Protein AF-A0A6M0LJ32-F1 (afdb_monomer)

Sequence (122 aa):
MNVTDKAVSKWERGECFPDINLFEALSNVLNVPIDELMLQGESEEEKKARHKSKMIKTIALGLWILLGFMVVIIDMLLSVDIRYFIGVYIGRRYKLLLLVAYLVVLFVIARYPIKKSNKKES

Nearest PDB structures (foldseek):
  5w4m-assembly1_A  TM=5.142E-01  e=1.092E+00  Streptococcus dysgalactiae

Solvent-accessible surface area (backbone atoms only — not comparable to full-atom values): 7444 Å² total; per-residue (Å²): 131,95,75,48,72,71,56,53,56,29,40,76,69,67,76,45,78,77,54,76,74,47,46,56,53,47,20,67,73,71,73,44,62,55,67,63,74,72,38,88,59,75,48,75,65,54,53,48,52,52,51,51,54,50,52,54,52,53,52,53,51,49,51,53,51,52,53,54,52,51,52,53,51,49,58,60,60,72,62,70,62,75,90,65,53,79,76,52,49,66,59,52,52,55,52,52,52,51,51,54,50,49,52,50,50,51,51,51,53,74,68,49,79,79,78,79,82,81,72,90,84,134

pLDDT: mean 73.24, std 10.71, range [44.09, 91.94]

InterPro domains:
  IPR001387 Cro/C1-type, helix-turn-helix domain [PS50943] (1-37)
  IPR001387 Cro/C1-type, helix-turn-helix domain [cd00093] (1-37)
  IPR010982 Lambda repressor-like, DNA-binding domain superfamily [G3DSA:1.10.260.40] (1-62)
  IPR010982 Lambda repressor-like, DNA-binding domain superfamily [SSF47413] (1-43)

Secondary structure (DSSP, 8-state):
----HHHHHHHHTTSS---HHHHHHHHHHHTS-HHHHHS-PPPHHHHHHHHHHHHHHHHHHHHHHHHHHHHHHHHHHHT--GGGHHHHHHHHHHHHHHHHHHHHHHHHHHHS----------

Mean predicted aligned error: 16.97 Å

Radius of gyration: 29.84 Å; Cα contacts (8 Å, |Δi|>4): 18; chains: 1; bounding box: 48×42×85 Å

Foldseek 3Di:
DPQDVVNVVCVVVVVDDDDPVVLVVVCVVVVHDSCVVPDPDQPPVNVVVVVVVVVVVVVVVVVVVVVVVVVVVVVVVVLPPCPVPDPCPVVPVVVVVVVVVVVVVVVVVVPDPPPPPDDDDD

Organism: Pseudobutyrivibrio xylanivorans (NCBI:txid185007)

Structure (mmCIF, N/CA/C/O backbone):
data_AF-A0A6M0LJ32-F1
#
_entry.id   AF-A0A6M0LJ32-F1
#
loop_
_atom_site.group_PDB
_atom_site.id
_atom_site.type_symbol
_atom_site.label_atom_id
_atom_site.label_alt_id
_atom_site.label_comp_id
_atom_site.label_asym_id
_atom_site.label_entity_id
_atom_site.label_seq_id
_atom_site.pdbx_PDB_ins_code
_atom_site.Cartn_x
_atom_site.Cartn_y
_atom_site.Cartn_z
_atom_site.occupancy
_atom_site.B_iso_or_equiv
_atom_site.auth_seq_id
_atom_site.auth_comp_id
_atom_site.auth_asym_id
_atom_site.auth_atom_id
_atom_site.pdbx_PDB_model_num
ATOM 1 N N . MET A 1 1 ? -19.522 -14.076 40.675 1.00 53.50 1 MET A N 1
ATOM 2 C CA . MET A 1 1 ? -18.839 -12.773 40.525 1.00 53.50 1 MET A CA 1
ATOM 3 C C . MET A 1 1 ? -19.587 -11.773 41.386 1.00 53.50 1 MET A C 1
ATOM 5 O O . MET A 1 1 ? -20.772 -11.588 41.164 1.00 53.50 1 MET A O 1
ATOM 9 N N . ASN A 1 2 ? -18.950 -11.229 42.424 1.00 57.06 2 ASN A N 1
ATOM 10 C CA . ASN A 1 2 ? -19.609 -10.395 43.438 1.00 57.06 2 ASN A CA 1
ATOM 11 C C . ASN A 1 2 ? -19.559 -8.911 43.027 1.00 57.06 2 ASN A C 1
ATOM 13 O O . ASN A 1 2 ? -18.980 -8.071 43.712 1.00 57.06 2 ASN A O 1
ATOM 17 N N . VAL A 1 3 ? -20.083 -8.611 41.837 1.00 68.56 3 VAL A N 1
ATOM 18 C CA . VAL A 1 3 ? -20.192 -7.238 41.335 1.00 68.56 3 VAL A CA 1
ATOM 19 C C . VAL A 1 3 ? -21.516 -6.684 41.836 1.00 68.56 3 VAL A C 1
ATOM 21 O O . VAL A 1 3 ? -22.561 -7.285 41.620 1.00 68.56 3 VAL A O 1
ATOM 24 N N . THR A 1 4 ? -21.474 -5.558 42.541 1.00 76.81 4 THR A N 1
ATOM 25 C CA . THR A 1 4 ? -22.700 -4.894 42.999 1.00 76.81 4 THR A CA 1
ATOM 26 C C . THR A 1 4 ? -23.300 -4.075 41.862 1.00 76.81 4 THR A C 1
ATOM 28 O O . THR A 1 4 ? -22.557 -3.455 41.102 1.00 76.81 4 THR A O 1
ATOM 31 N N . ASP A 1 5 ? -24.627 -3.975 41.785 1.00 76.50 5 ASP A N 1
ATOM 32 C CA . ASP A 1 5 ? -25.306 -3.129 40.785 1.00 76.50 5 ASP A CA 1
ATOM 33 C C . ASP A 1 5 ? -24.827 -1.667 40.850 1.00 76.50 5 ASP A C 1
ATOM 35 O O . ASP A 1 5 ? -24.751 -0.964 39.846 1.00 76.50 5 ASP A O 1
ATOM 39 N N . LYS A 1 6 ? -24.394 -1.217 42.039 1.00 77.44 6 LYS A N 1
ATOM 40 C CA . LYS A 1 6 ? -23.755 0.092 42.237 1.00 77.44 6 LYS A CA 1
ATOM 41 C C . LYS A 1 6 ? -22.415 0.225 41.504 1.00 77.44 6 LYS A C 1
ATOM 43 O O . LYS A 1 6 ? -22.089 1.329 41.080 1.00 77.44 6 LYS A O 1
ATOM 48 N N . ALA A 1 7 ? -21.631 -0.847 41.390 1.00 78.88 7 ALA A N 1
ATOM 49 C CA . ALA A 1 7 ? -20.378 -0.860 40.635 1.00 78.88 7 ALA A CA 1
ATOM 50 C C . ALA A 1 7 ? -20.640 -0.834 39.123 1.00 78.88 7 ALA A C 1
ATOM 52 O O . ALA A 1 7 ? -20.034 -0.017 38.436 1.00 78.88 7 ALA A O 1
ATOM 53 N N . VAL A 1 8 ? -21.608 -1.620 38.632 1.00 76.38 8 VAL A N 1
ATOM 54 C CA . VAL A 1 8 ? -22.026 -1.593 37.215 1.00 76.38 8 VAL A CA 1
ATOM 55 C C . VAL A 1 8 ? -22.541 -0.207 36.836 1.00 76.38 8 VAL A C 1
ATOM 57 O O . VAL A 1 8 ? -22.092 0.380 35.859 1.00 76.38 8 VAL A O 1
ATOM 60 N N . SER A 1 9 ? -23.372 0.390 37.691 1.00 80.94 9 SER A N 1
ATOM 61 C CA . SER A 1 9 ? -23.895 1.742 37.490 1.00 80.94 9 SER A CA 1
ATOM 62 C C . SER A 1 9 ? -22.793 2.816 37.434 1.00 80.94 9 SER A C 1
ATOM 64 O O . SER A 1 9 ? -22.941 3.826 36.749 1.00 80.94 9 SER A O 1
ATOM 66 N N . LYS A 1 10 ? -21.666 2.620 38.135 1.00 81.31 10 LYS A N 1
ATOM 67 C CA . LYS A 1 10 ? -20.491 3.504 38.029 1.00 81.31 10 LYS A CA 1
ATOM 68 C C . LYS A 1 10 ? -19.718 3.292 36.726 1.00 81.31 10 LYS A C 1
ATOM 70 O O . LYS A 1 10 ? -19.207 4.270 36.190 1.00 81.31 10 LYS A O 1
ATOM 75 N N . TRP A 1 11 ? -19.641 2.060 36.217 1.00 86.19 11 TRP A N 1
ATOM 76 C CA . TRP A 1 11 ? -19.031 1.772 34.913 1.00 86.19 11 TRP A CA 1
ATOM 77 C C . TRP A 1 11 ? -19.836 2.393 33.773 1.00 86.19 11 TRP A C 1
ATOM 79 O O . TRP A 1 11 ? -19.261 3.034 32.902 1.00 86.19 11 TRP A O 1
ATOM 89 N N . GLU A 1 12 ? -21.165 2.288 33.827 1.00 75.31 12 GLU A N 1
ATOM 90 C CA . GLU A 1 12 ? -22.067 2.885 32.834 1.00 75.31 12 GLU A CA 1
ATOM 91 C C . GLU A 1 12 ? -21.962 4.415 32.788 1.00 75.31 12 GLU A C 1
ATOM 93 O O . GLU A 1 12 ? -22.046 5.011 31.717 1.00 75.31 12 GLU A O 1
ATOM 98 N N . ARG A 1 13 ? -21.731 5.063 33.940 1.00 81.50 13 ARG A N 1
ATOM 99 C CA . ARG A 1 13 ? -21.480 6.513 34.023 1.00 81.50 13 ARG A CA 1
ATOM 100 C C . ARG A 1 13 ? -20.027 6.911 33.734 1.00 81.50 13 ARG A C 1
ATOM 102 O O . ARG A 1 13 ? -19.717 8.099 33.778 1.00 81.50 13 ARG A O 1
ATOM 109 N N . GLY A 1 14 ? -19.134 5.953 33.471 1.00 76.19 14 GLY A N 1
ATOM 110 C CA . GLY A 1 14 ? -17.707 6.210 33.245 1.00 76.19 14 GLY A CA 1
ATOM 111 C C . GLY A 1 14 ? -16.950 6.722 34.480 1.00 76.19 14 GLY A C 1
ATOM 112 O O . GLY A 1 14 ? -15.863 7.274 34.350 1.00 76.19 14 GLY A O 1
ATOM 113 N N . GLU A 1 15 ? -17.509 6.557 35.682 1.00 78.62 15 GLU A N 1
ATOM 114 C CA . GLU A 1 15 ? -16.915 7.019 36.948 1.00 78.62 15 GLU A CA 1
ATOM 115 C C . GLU A 1 15 ? -15.819 6.072 37.466 1.00 78.62 15 GLU A C 1
ATOM 117 O O . GLU A 1 15 ? -15.028 6.437 38.336 1.00 78.62 15 GLU A O 1
ATOM 122 N N . CYS A 1 16 ? -15.790 4.830 36.979 1.00 76.88 16 CYS A N 1
ATOM 123 C CA . CYS A 1 16 ? -14.828 3.804 37.366 1.00 76.88 16 CYS A CA 1
ATOM 124 C C . CYS A 1 16 ? -14.685 2.782 36.232 1.00 76.88 16 CYS A C 1
ATOM 126 O O . CYS A 1 16 ? -15.636 2.561 35.486 1.00 76.88 16 CYS A O 1
ATOM 128 N N . PHE A 1 17 ? -13.528 2.132 36.130 1.00 74.94 17 PHE A N 1
ATOM 129 C CA . PHE A 1 17 ? -13.306 1.038 35.186 1.00 74.94 17 PHE A CA 1
ATOM 130 C C . PHE A 1 17 ? -13.315 -0.304 35.927 1.00 74.94 17 PHE A C 1
ATOM 132 O O . PHE A 1 17 ? -12.855 -0.364 37.073 1.00 74.94 17 PHE A O 1
ATOM 139 N N . PRO A 1 18 ? -13.842 -1.378 35.314 1.00 77.25 18 PRO A N 1
ATOM 140 C CA . PRO A 1 18 ? -13.686 -2.712 35.869 1.00 77.25 18 PRO A CA 1
ATOM 141 C C . PRO A 1 18 ? -12.199 -3.096 35.933 1.00 77.25 18 PRO A C 1
ATOM 143 O O . PRO A 1 18 ? -11.376 -2.601 35.166 1.00 77.25 18 PRO A O 1
ATOM 146 N N . ASP A 1 19 ? -11.843 -3.972 36.872 1.00 80.75 19 ASP A N 1
ATOM 147 C CA . ASP A 1 19 ? -10.491 -4.541 36.948 1.00 80.75 19 ASP A CA 1
ATOM 148 C C . ASP A 1 19 ? -10.196 -5.391 35.691 1.00 80.75 19 ASP A C 1
ATOM 150 O O . ASP A 1 19 ? -11.115 -5.935 35.077 1.00 80.75 19 ASP A O 1
ATOM 154 N N . ILE A 1 20 ? -8.930 -5.553 35.302 1.00 75.31 20 ILE A N 1
ATOM 155 C CA . ILE A 1 20 ? -8.529 -6.313 34.104 1.00 75.31 20 ILE A CA 1
ATOM 156 C C . ILE A 1 20 ? -9.012 -7.770 34.152 1.00 75.31 20 ILE A C 1
ATOM 158 O O . ILE A 1 20 ? -9.484 -8.309 33.154 1.00 75.31 20 ILE A O 1
ATOM 162 N N . ASN A 1 21 ? -9.020 -8.365 35.346 1.00 77.31 21 ASN A N 1
ATOM 163 C CA . ASN A 1 21 ? -9.562 -9.706 35.583 1.00 77.31 21 ASN A CA 1
ATOM 164 C C . ASN A 1 21 ? -11.091 -9.762 35.398 1.00 77.31 21 ASN A C 1
ATOM 166 O O . ASN A 1 21 ? -11.669 -10.811 35.121 1.00 77.31 21 ASN A O 1
ATOM 170 N N . LEU A 1 22 ? -11.764 -8.623 35.570 1.00 79.81 22 LEU A N 1
ATOM 171 C CA . LEU A 1 22 ? -13.208 -8.491 35.437 1.00 79.81 22 LEU A CA 1
ATOM 172 C C . LEU A 1 22 ? -13.625 -8.254 33.984 1.00 79.81 22 LEU A C 1
ATOM 174 O O . LEU A 1 22 ? -14.691 -8.707 33.587 1.00 79.81 22 LEU A O 1
ATOM 178 N N . PHE A 1 23 ? -12.773 -7.625 33.174 1.00 79.06 23 PHE A N 1
ATOM 179 C CA . PHE A 1 23 ? -12.968 -7.533 31.726 1.00 79.06 23 PHE A CA 1
ATOM 180 C C . PHE A 1 23 ? -12.971 -8.908 31.050 1.00 79.06 23 PHE A C 1
ATOM 182 O O . PHE A 1 23 ? -13.855 -9.184 30.241 1.00 79.06 23 PHE A O 1
ATOM 189 N N . GLU A 1 24 ? -12.040 -9.793 31.416 1.00 79.75 24 GLU A N 1
ATOM 190 C CA . GLU A 1 24 ? -11.999 -11.168 30.898 1.00 79.75 24 GLU A CA 1
ATOM 191 C C . GLU A 1 24 ? -13.252 -11.956 31.307 1.00 79.75 24 GLU A C 1
ATOM 193 O O . GLU A 1 24 ? -13.895 -12.621 30.495 1.00 79.75 24 GLU A O 1
ATOM 198 N N . ALA A 1 25 ? -13.670 -11.803 32.561 1.00 81.44 25 ALA A N 1
ATOM 199 C CA . ALA A 1 25 ? -14.917 -12.354 33.068 1.00 81.44 25 ALA A CA 1
ATOM 200 C C . ALA A 1 25 ? -16.165 -11.833 32.322 1.00 81.44 25 ALA A C 1
ATOM 202 O O . ALA A 1 25 ? -17.043 -12.625 31.980 1.00 81.44 25 ALA A O 1
ATOM 203 N N . LEU A 1 26 ? -16.249 -10.526 32.050 1.00 80.62 26 LEU A N 1
ATOM 204 C CA . LEU A 1 26 ? -17.358 -9.905 31.317 1.00 80.62 26 LEU A CA 1
ATOM 205 C C . LEU A 1 26 ? -17.387 -10.334 29.845 1.00 80.62 26 LEU A C 1
ATOM 207 O O . LEU A 1 26 ? -18.461 -10.634 29.334 1.00 80.62 26 LEU A O 1
ATOM 211 N N . SER A 1 27 ? -16.230 -10.430 29.188 1.00 81.12 27 SER A N 1
ATOM 212 C CA . SER A 1 27 ? -16.097 -10.945 27.818 1.00 81.12 27 SER A CA 1
ATOM 213 C C . SER A 1 27 ? -16.604 -12.380 27.690 1.00 81.12 27 SER A C 1
ATOM 215 O O . SER A 1 27 ? -17.391 -12.676 26.791 1.00 81.12 27 SER A O 1
ATOM 217 N N . ASN A 1 28 ? -16.244 -13.242 28.644 1.00 81.25 28 ASN A N 1
ATOM 218 C CA . ASN A 1 28 ? -16.690 -14.634 28.674 1.00 81.25 28 ASN A CA 1
ATOM 219 C C . ASN A 1 28 ? -18.203 -14.775 28.913 1.00 81.25 28 ASN A C 1
ATOM 221 O O . ASN A 1 28 ? -18.827 -15.683 28.371 1.00 81.25 28 ASN A O 1
ATOM 225 N N . VAL A 1 29 ? -18.809 -13.885 29.707 1.00 84.62 29 VAL A N 1
ATOM 226 C CA . VAL A 1 29 ? -20.259 -13.901 29.982 1.00 84.62 29 VAL A CA 1
ATOM 227 C C . VAL A 1 29 ? -21.067 -13.275 28.841 1.00 84.62 29 VAL A C 1
ATOM 229 O O . VAL A 1 29 ? -22.121 -13.797 28.485 1.00 84.62 29 VAL A O 1
ATOM 232 N N . LEU A 1 30 ? -20.583 -12.176 28.255 1.00 79.19 30 LEU A N 1
ATOM 233 C CA . LEU A 1 30 ? -21.229 -11.495 27.129 1.00 79.19 30 LEU A CA 1
ATOM 234 C C . LEU A 1 30 ? -20.986 -12.218 25.792 1.00 79.19 30 LEU A C 1
ATOM 236 O O . LEU A 1 30 ? -21.651 -11.920 24.805 1.00 79.19 30 LEU A O 1
ATOM 240 N N . ASN A 1 31 ? -20.055 -13.179 25.766 1.00 78.06 31 ASN A N 1
ATOM 241 C CA . ASN A 1 31 ? -19.601 -13.898 24.575 1.00 78.06 31 ASN A CA 1
ATOM 242 C C . ASN A 1 31 ? -19.131 -12.953 23.448 1.00 78.06 31 ASN A C 1
ATOM 244 O O . ASN A 1 31 ? -19.324 -13.2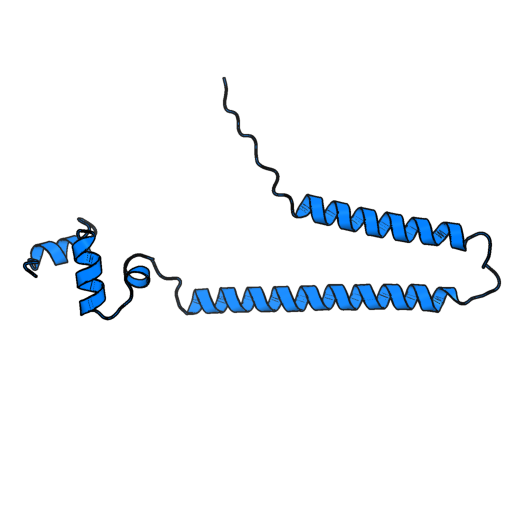21 22.263 1.00 78.06 31 ASN A O 1
ATOM 248 N N . VAL A 1 32 ? -18.534 -11.825 23.836 1.00 77.69 32 VAL A N 1
ATOM 249 C CA . VAL A 1 32 ? -17.963 -10.802 22.949 1.00 77.69 32 VAL A CA 1
ATOM 250 C C . VAL A 1 32 ? -16.475 -10.718 23.270 1.00 77.69 32 VAL A C 1
ATOM 252 O O . VAL A 1 32 ? -16.135 -10.678 24.455 1.00 77.69 32 VAL A O 1
ATOM 255 N N . PRO A 1 33 ? -15.571 -10.706 22.277 1.00 76.81 33 PRO A N 1
ATOM 256 C CA . PRO A 1 33 ? -14.136 -10.643 22.529 1.00 76.81 33 PRO A CA 1
ATOM 257 C C . PRO A 1 33 ? -13.756 -9.376 23.307 1.00 76.81 33 PRO A C 1
ATOM 259 O O . PRO A 1 33 ? -14.307 -8.302 23.074 1.00 76.81 33 PRO A O 1
ATOM 262 N N . ILE A 1 34 ? -12.778 -9.495 24.211 1.00 72.56 34 ILE A N 1
ATOM 263 C CA . ILE A 1 34 ? -12.271 -8.377 25.032 1.00 72.56 34 ILE A CA 1
ATOM 264 C C . ILE A 1 34 ? -11.896 -7.172 24.155 1.00 72.56 34 ILE A C 1
ATOM 266 O O . ILE A 1 34 ? -12.184 -6.033 24.515 1.00 72.56 34 ILE A O 1
ATOM 270 N N . ASP A 1 35 ? -11.332 -7.422 22.973 1.00 71.44 35 ASP A N 1
ATOM 271 C CA . ASP A 1 35 ? -10.961 -6.383 22.012 1.00 71.44 35 ASP A CA 1
ATOM 272 C C . ASP A 1 35 ? -12.159 -5.524 21.580 1.00 71.44 35 ASP A C 1
ATOM 274 O O . ASP A 1 35 ? -12.019 -4.320 21.416 1.00 71.44 35 ASP A O 1
ATOM 278 N N . GLU A 1 36 ? -13.349 -6.108 21.438 1.00 72.19 36 GLU A N 1
ATOM 279 C CA . GLU A 1 36 ? -14.574 -5.398 21.045 1.00 72.19 36 GLU A CA 1
ATOM 280 C C . GLU A 1 36 ? -15.232 -4.658 22.224 1.00 72.19 36 GLU A C 1
ATOM 282 O O . GLU A 1 36 ? -15.930 -3.669 22.021 1.00 72.19 36 GLU A O 1
ATOM 287 N N . LEU A 1 37 ? -14.957 -5.091 23.460 1.00 73.62 37 LEU A N 1
ATOM 288 C CA . LEU A 1 37 ? -15.360 -4.410 24.698 1.00 73.62 37 LEU A CA 1
ATOM 289 C C . LEU A 1 37 ? -14.455 -3.220 25.048 1.00 73.62 37 LEU A C 1
ATOM 291 O O . LEU A 1 37 ? -14.914 -2.245 25.641 1.00 73.62 37 LEU A O 1
ATOM 295 N N . MET A 1 38 ? -13.160 -3.327 24.740 1.00 68.94 38 MET A N 1
ATOM 296 C CA . MET A 1 38 ? -12.140 -2.338 25.099 1.00 68.94 38 MET A CA 1
ATOM 297 C C . MET A 1 38 ? -11.888 -1.310 24.001 1.00 68.94 38 MET A C 1
ATOM 299 O O . MET A 1 38 ? -11.568 -0.156 24.291 1.00 68.94 38 MET A O 1
ATOM 303 N N . LEU A 1 39 ? -11.992 -1.717 22.738 1.00 65.94 39 LEU A N 1
ATOM 304 C CA . LEU A 1 39 ? -11.909 -0.792 21.624 1.00 65.94 39 LEU A CA 1
ATOM 305 C C . LEU A 1 39 ? -13.283 -0.163 21.443 1.00 65.94 39 LEU A C 1
ATOM 307 O O . LEU A 1 39 ? -14.299 -0.850 21.398 1.00 65.94 39 LEU A O 1
ATOM 311 N N . GLN A 1 40 ? -13.309 1.154 21.264 1.00 64.38 40 GLN A N 1
ATOM 312 C CA . GLN A 1 40 ? -14.429 1.807 20.605 1.00 64.38 40 GLN A CA 1
ATOM 313 C C . GLN A 1 40 ? -14.426 1.285 19.162 1.00 64.38 40 GLN A C 1
ATOM 315 O O . GLN A 1 40 ? -13.737 1.831 18.301 1.00 64.38 40 GLN A O 1
ATOM 320 N N . GLY A 1 41 ? -15.038 0.115 18.954 1.00 59.25 41 GLY A N 1
ATOM 321 C CA . GLY A 1 41 ? -14.923 -0.641 17.718 1.00 59.25 41 GLY A CA 1
ATOM 322 C C . GLY A 1 41 ? -15.317 0.242 16.545 1.00 59.25 41 GLY A C 1
ATOM 323 O O . GLY A 1 41 ? -16.358 0.898 16.599 1.00 59.25 41 GLY A O 1
ATOM 324 N N . GLU A 1 42 ? -14.481 0.278 15.499 1.00 62.06 42 GLU A N 1
ATOM 325 C CA . GLU A 1 42 ? -14.889 0.902 14.240 1.00 62.06 42 GLU A CA 1
ATOM 326 C C . GLU A 1 42 ? -16.234 0.296 13.861 1.00 62.06 42 GLU A C 1
ATOM 328 O O . GLU A 1 42 ? -16.367 -0.936 13.819 1.00 62.06 42 GLU A O 1
ATOM 333 N N . SER A 1 43 ? -17.231 1.144 13.619 1.00 69.69 43 SER A N 1
ATOM 334 C CA . SER A 1 43 ? -18.541 0.628 13.251 1.00 69.69 43 SER A CA 1
ATOM 335 C C . SER A 1 43 ? -18.396 -0.219 11.984 1.00 69.69 43 SER A C 1
ATOM 337 O O . SER A 1 43 ? -17.508 -0.003 11.150 1.00 69.69 43 SER A O 1
ATOM 339 N N . GLU A 1 44 ? -19.276 -1.199 11.795 1.00 70.56 44 GLU A N 1
ATOM 340 C CA . GLU A 1 44 ? -19.270 -1.999 10.565 1.00 70.56 44 GLU A CA 1
ATOM 341 C C . GLU A 1 44 ? -19.367 -1.119 9.299 1.00 70.56 44 GLU A C 1
ATOM 343 O O . GLU A 1 44 ? -18.889 -1.495 8.226 1.00 70.56 44 GLU A O 1
ATOM 348 N N . GLU A 1 45 ? -19.920 0.091 9.414 1.00 71.56 45 GLU A N 1
ATOM 349 C CA . GLU A 1 45 ? -19.949 1.096 8.350 1.00 71.56 45 GLU A CA 1
ATOM 350 C C . GLU A 1 45 ? -18.570 1.715 8.081 1.00 71.56 45 GLU A C 1
ATOM 352 O O . GLU A 1 45 ? -18.168 1.844 6.920 1.00 71.56 45 GLU A O 1
ATOM 357 N N . GLU A 1 46 ? -17.802 2.028 9.125 1.00 74.06 46 GLU A N 1
ATOM 358 C CA . GLU A 1 46 ? -16.432 2.540 9.017 1.00 74.06 46 GLU A CA 1
ATOM 359 C C . GLU A 1 46 ? -15.486 1.492 8.423 1.00 74.06 46 GLU A C 1
ATOM 361 O O . GLU A 1 46 ? -14.707 1.799 7.509 1.00 74.06 46 GLU A O 1
ATOM 366 N N . LYS A 1 47 ? -15.625 0.225 8.839 1.00 73.88 47 LYS A N 1
ATOM 367 C CA . LYS A 1 47 ? -14.885 -0.903 8.251 1.00 73.88 47 LYS A CA 1
ATOM 368 C C . LYS A 1 47 ? -15.180 -1.036 6.753 1.00 73.88 47 LYS A C 1
ATOM 370 O O . LYS A 1 47 ? -14.252 -1.165 5.942 1.00 73.88 47 LYS A O 1
ATOM 375 N N . LYS A 1 48 ? -16.453 -0.932 6.348 1.00 74.25 48 LYS A N 1
ATOM 376 C CA . LYS A 1 48 ? -16.879 -0.969 4.934 1.00 74.25 48 LYS A CA 1
ATOM 377 C C . LYS A 1 48 ? -16.363 0.228 4.137 1.00 74.25 48 LYS A C 1
ATOM 379 O O . LYS A 1 48 ? -15.851 0.046 3.029 1.00 74.25 48 LYS A O 1
ATOM 384 N N . ALA A 1 49 ? -16.432 1.441 4.685 1.00 77.38 49 ALA A N 1
ATOM 385 C CA . ALA A 1 49 ? -15.915 2.648 4.040 1.00 77.38 49 ALA A CA 1
ATOM 386 C C . ALA A 1 49 ? -14.392 2.572 3.835 1.00 77.38 49 ALA A C 1
ATOM 388 O O . ALA A 1 49 ? -13.876 2.867 2.748 1.00 77.38 49 ALA A O 1
ATOM 389 N N . ARG A 1 50 ? -13.664 2.077 4.843 1.00 79.56 50 ARG A N 1
ATOM 390 C CA . ARG A 1 50 ? -12.223 1.819 4.769 1.00 79.56 50 ARG A CA 1
ATOM 391 C C . ARG A 1 50 ? -11.906 0.778 3.697 1.00 79.56 50 ARG A C 1
ATOM 393 O O . ARG A 1 50 ? -11.003 1.007 2.891 1.00 79.56 50 ARG A O 1
ATOM 400 N N . HIS A 1 51 ? -12.661 -0.317 3.628 1.00 82.38 51 HIS A N 1
ATOM 401 C CA . HIS A 1 51 ? -12.490 -1.343 2.598 1.00 82.38 51 HIS A CA 1
ATOM 402 C C . HIS A 1 51 ? -12.750 -0.797 1.183 1.00 82.38 51 HIS A C 1
ATOM 404 O O . HIS A 1 51 ? -11.930 -0.989 0.283 1.00 82.38 51 HIS A O 1
ATOM 410 N N . LYS A 1 52 ? -13.825 -0.021 0.999 1.00 78.75 52 LYS A N 1
ATOM 411 C CA . LYS 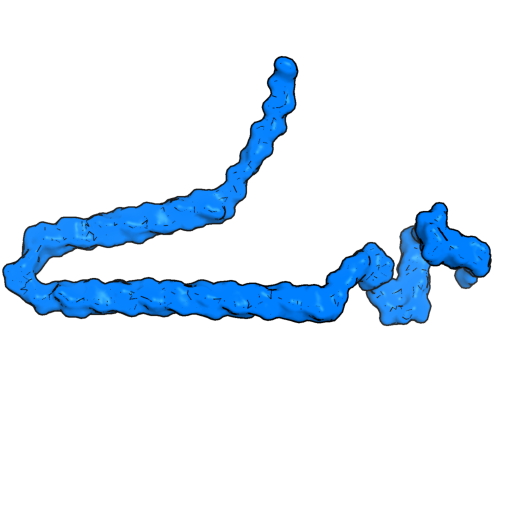A 1 52 ? -14.161 0.622 -0.280 1.00 78.75 52 LYS A CA 1
ATOM 412 C C . LYS A 1 52 ? -13.064 1.584 -0.738 1.00 78.75 52 LYS A C 1
ATOM 414 O O . LYS A 1 52 ? -12.642 1.535 -1.891 1.00 78.75 52 LYS A O 1
ATOM 419 N N . SER A 1 53 ? -12.545 2.415 0.169 1.00 81.38 53 SER A N 1
ATOM 420 C CA . SER A 1 53 ? -11.453 3.341 -0.160 1.00 81.38 53 SER A CA 1
ATOM 421 C C . SER A 1 53 ? -10.156 2.613 -0.535 1.00 81.38 53 SER A C 1
ATOM 423 O O . SER A 1 53 ? -9.456 3.049 -1.449 1.00 81.38 53 SER A O 1
ATOM 425 N N . LYS A 1 54 ? -9.851 1.479 0.114 1.00 83.44 54 LYS A N 1
ATOM 426 C CA . LYS A 1 54 ? -8.713 0.621 -0.248 1.00 83.44 54 LYS A CA 1
ATOM 427 C C . LYS A 1 54 ? -8.887 0.044 -1.653 1.00 83.44 54 LYS A C 1
ATOM 429 O O . LYS A 1 54 ? -7.962 0.138 -2.450 1.00 83.44 54 LYS A O 1
ATOM 434 N N . MET A 1 55 ? -10.074 -0.465 -1.982 1.00 86.25 55 MET A N 1
ATOM 435 C CA . MET A 1 55 ? -10.361 -1.032 -3.302 1.00 86.25 55 MET A CA 1
ATOM 436 C C . MET A 1 55 ? -10.239 0.011 -4.422 1.00 86.25 55 MET A C 1
ATOM 438 O O . MET A 1 55 ? -9.578 -0.244 -5.427 1.00 86.25 55 MET A O 1
ATOM 442 N N . ILE A 1 56 ? -10.791 1.214 -4.222 1.00 89.38 56 ILE A N 1
ATOM 443 C CA . ILE A 1 56 ? -10.684 2.317 -5.192 1.00 89.38 56 ILE A CA 1
ATOM 444 C C . ILE A 1 56 ? -9.216 2.693 -5.425 1.00 89.38 56 ILE A C 1
ATOM 446 O O . ILE A 1 56 ? -8.801 2.873 -6.568 1.00 89.38 56 ILE A O 1
ATOM 450 N N . LYS A 1 57 ? -8.406 2.760 -4.360 1.00 86.00 57 LYS A N 1
ATOM 451 C CA . LYS A 1 57 ? -6.968 3.050 -4.473 1.00 86.00 57 LYS A CA 1
ATOM 452 C C . LYS A 1 57 ? -6.221 1.968 -5.256 1.00 86.00 57 LYS A C 1
ATOM 454 O O . LYS A 1 57 ? -5.363 2.308 -6.066 1.00 86.00 57 LYS A O 1
ATOM 459 N N . THR A 1 58 ? -6.561 0.693 -5.064 1.00 86.62 58 THR A N 1
ATOM 460 C CA . THR A 1 58 ? -5.949 -0.418 -5.810 1.00 86.62 58 THR A CA 1
ATOM 461 C C . THR A 1 58 ? -6.294 -0.362 -7.296 1.00 86.62 58 THR A C 1
ATOM 463 O O . THR A 1 58 ? -5.408 -0.504 -8.137 1.00 86.62 58 THR A O 1
ATOM 466 N N . ILE A 1 59 ? -7.557 -0.095 -7.634 1.00 91.94 59 ILE A N 1
ATOM 467 C CA . ILE A 1 59 ? -8.000 0.017 -9.032 1.00 91.94 59 ILE A CA 1
ATOM 468 C C . ILE A 1 59 ? -7.348 1.227 -9.707 1.00 91.94 59 ILE A C 1
ATOM 470 O O . ILE A 1 59 ? -6.827 1.110 -10.814 1.00 91.94 59 ILE A O 1
ATOM 474 N N . ALA A 1 60 ? -7.317 2.376 -9.026 1.00 87.25 60 ALA A N 1
ATOM 475 C CA . ALA A 1 60 ? -6.673 3.578 -9.544 1.00 87.25 60 ALA A CA 1
ATOM 476 C C . ALA A 1 60 ? -5.177 3.348 -9.818 1.00 87.25 60 ALA A C 1
ATOM 478 O O . ALA A 1 60 ? -4.673 3.775 -10.855 1.00 87.25 60 ALA A O 1
ATOM 479 N N . LEU A 1 61 ? -4.479 2.626 -8.934 1.00 84.88 61 LEU A N 1
ATOM 480 C CA . LEU A 1 61 ? -3.075 2.268 -9.139 1.00 84.88 61 LEU A CA 1
ATOM 481 C C . LEU A 1 61 ? -2.893 1.360 -10.365 1.00 84.88 61 LEU A C 1
ATOM 483 O O . LEU A 1 61 ? -2.005 1.605 -11.177 1.00 84.88 61 LEU A O 1
ATOM 487 N N . GLY A 1 62 ? -3.758 0.355 -10.533 1.00 88.06 62 GLY A N 1
ATOM 488 C CA . GLY A 1 62 ? -3.740 -0.520 -11.708 1.00 88.06 62 GLY A CA 1
ATOM 489 C C . GLY A 1 62 ? -3.964 0.240 -13.019 1.00 88.06 62 GLY A C 1
ATOM 490 O O . GLY A 1 62 ? -3.265 -0.007 -13.999 1.00 88.06 62 GLY A O 1
ATOM 491 N N . LEU A 1 63 ? -4.874 1.218 -13.022 1.00 91.06 63 LEU A N 1
ATOM 492 C CA . LEU A 1 63 ? -5.161 2.054 -14.191 1.00 91.06 63 LEU A CA 1
ATOM 493 C C . LEU A 1 63 ? -3.969 2.943 -14.570 1.00 91.06 63 LEU A C 1
ATOM 495 O O . LEU A 1 63 ? -3.632 3.051 -15.747 1.00 91.06 63 LEU A O 1
ATOM 499 N N . TRP A 1 64 ? -3.281 3.521 -13.583 1.00 88.38 64 TRP A N 1
ATOM 500 C CA . TRP A 1 64 ? -2.051 4.285 -13.812 1.00 88.38 64 TRP A CA 1
ATOM 501 C C . TRP A 1 64 ? -0.927 3.428 -14.400 1.00 88.38 64 TRP A C 1
ATOM 503 O O . TRP A 1 64 ? -0.228 3.868 -15.313 1.00 88.38 64 TRP A O 1
ATOM 513 N N . ILE A 1 65 ? -0.775 2.193 -13.916 1.00 84.69 65 ILE A N 1
ATOM 514 C CA . ILE A 1 65 ? 0.232 1.256 -14.429 1.00 84.69 65 ILE A CA 1
ATOM 515 C C . ILE A 1 65 ? -0.098 0.850 -15.869 1.00 84.69 65 ILE A C 1
ATOM 517 O O . ILE A 1 65 ? 0.787 0.845 -16.722 1.00 84.69 65 ILE A O 1
ATOM 521 N N . LEU A 1 66 ? -1.371 0.570 -16.159 1.00 90.88 66 LEU A N 1
ATOM 522 C CA . LEU A 1 66 ? -1.821 0.204 -17.499 1.00 90.88 66 LEU A CA 1
ATOM 523 C C . LEU A 1 66 ? -1.605 1.345 -18.503 1.00 90.88 66 LEU A C 1
ATOM 525 O O . LEU A 1 66 ? -1.084 1.111 -19.593 1.00 90.88 66 LEU A O 1
ATOM 529 N N . LEU A 1 67 ? -1.944 2.584 -18.127 1.00 83.75 67 LEU A N 1
ATOM 530 C CA . LEU A 1 67 ? -1.687 3.758 -18.964 1.00 83.75 67 LEU A CA 1
ATOM 531 C C . LEU A 1 67 ? -0.185 3.974 -19.191 1.00 83.75 67 LEU A C 1
ATOM 533 O O . LEU A 1 67 ? 0.226 4.224 -20.321 1.00 83.75 67 LEU A O 1
ATOM 537 N N . GLY A 1 68 ? 0.645 3.810 -18.157 1.00 79.88 68 GLY A N 1
ATOM 538 C CA . GLY A 1 68 ? 2.101 3.893 -18.294 1.00 79.88 68 GLY A CA 1
ATOM 539 C C . GLY A 1 68 ? 2.663 2.844 -19.256 1.00 79.88 68 GLY A C 1
ATOM 540 O O . GLY A 1 68 ? 3.508 3.156 -20.093 1.00 79.88 68 GLY A O 1
ATOM 541 N N . PHE A 1 69 ? 2.144 1.617 -19.195 1.00 83.50 69 PHE A N 1
ATOM 542 C CA . PHE A 1 69 ? 2.551 0.534 -20.085 1.00 83.50 69 PHE A CA 1
ATOM 543 C C . PHE A 1 69 ? 2.190 0.818 -21.550 1.00 83.50 69 PHE A C 1
ATOM 545 O O . PHE A 1 69 ? 3.011 0.611 -22.443 1.00 83.50 69 PHE A O 1
ATOM 552 N N . MET A 1 70 ? 1.003 1.378 -21.797 1.00 83.25 70 MET A N 1
ATOM 553 C CA . MET A 1 70 ? 0.579 1.770 -23.145 1.00 83.25 70 MET A CA 1
ATOM 554 C C . MET A 1 70 ? 1.476 2.853 -23.747 1.00 83.25 70 MET A C 1
ATOM 556 O O . MET A 1 70 ? 1.836 2.771 -24.919 1.00 83.25 70 MET A O 1
ATOM 560 N N . VAL A 1 71 ? 1.906 3.831 -22.948 1.00 83.56 71 VAL A N 1
ATOM 561 C CA . VAL A 1 71 ? 2.814 4.893 -23.410 1.00 83.56 71 VAL A CA 1
ATOM 562 C C . VAL A 1 71 ? 4.175 4.328 -23.833 1.00 83.56 71 VAL A C 1
ATOM 564 O O . VAL A 1 71 ? 4.716 4.750 -24.854 1.00 83.56 71 VAL A O 1
ATOM 567 N N . VAL A 1 72 ? 4.706 3.334 -23.110 1.00 80.06 72 VAL A N 1
ATOM 568 C CA . VAL A 1 72 ? 5.974 2.668 -23.465 1.00 80.06 72 VAL A CA 1
ATOM 569 C C . VAL A 1 72 ? 5.851 1.901 -24.781 1.00 80.06 72 VAL A C 1
ATOM 571 O O . VAL A 1 72 ? 6.753 1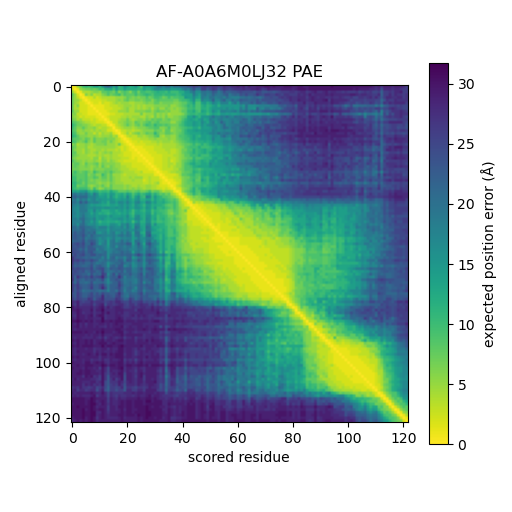.962 -25.614 1.00 80.06 72 VAL A O 1
ATOM 574 N N . ILE A 1 73 ? 4.731 1.210 -24.996 1.00 80.88 73 ILE A N 1
ATOM 575 C CA . ILE A 1 73 ? 4.492 0.465 -26.239 1.00 80.88 73 ILE A CA 1
ATOM 576 C C . ILE A 1 73 ? 4.347 1.419 -27.427 1.00 80.88 73 ILE A C 1
ATOM 578 O O . ILE A 1 73 ? 4.871 1.139 -28.502 1.00 80.88 73 ILE A O 1
ATOM 582 N N . ILE A 1 74 ? 3.688 2.563 -27.242 1.00 79.00 74 ILE A N 1
ATOM 583 C CA . ILE A 1 74 ? 3.545 3.574 -28.295 1.00 79.00 74 ILE A CA 1
ATOM 584 C C . ILE A 1 74 ? 4.902 4.215 -28.628 1.00 79.00 74 ILE A C 1
ATOM 586 O O . ILE A 1 74 ? 5.230 4.330 -29.806 1.00 79.00 74 ILE A O 1
ATOM 590 N N . ASP A 1 75 ? 5.734 4.558 -27.636 1.00 72.31 75 ASP A N 1
ATOM 591 C CA . ASP A 1 75 ? 7.119 5.017 -27.871 1.00 72.31 75 ASP A CA 1
ATOM 592 C C . ASP A 1 75 ? 7.943 3.961 -28.628 1.00 72.31 75 ASP A C 1
ATOM 594 O O . ASP A 1 75 ? 8.696 4.273 -29.556 1.00 72.31 75 ASP A O 1
ATOM 598 N N . MET A 1 76 ? 7.745 2.689 -28.276 1.00 70.38 76 MET A N 1
ATOM 599 C CA . MET A 1 76 ? 8.397 1.555 -28.922 1.00 70.38 76 MET A CA 1
ATOM 600 C C . MET A 1 76 ? 7.944 1.371 -30.378 1.00 70.38 76 MET A C 1
ATOM 602 O O . MET A 1 76 ? 8.787 1.112 -31.235 1.00 70.38 76 MET A O 1
ATOM 606 N N . LEU A 1 77 ? 6.654 1.551 -30.674 1.00 73.62 77 LEU A N 1
ATOM 607 C CA . LEU A 1 77 ? 6.083 1.381 -32.013 1.00 73.62 77 LEU A CA 1
ATOM 608 C C . LEU A 1 77 ? 6.399 2.564 -32.940 1.00 73.62 77 LEU A C 1
ATOM 610 O O . LEU A 1 77 ? 6.746 2.367 -34.101 1.00 73.62 77 LEU A O 1
ATOM 614 N N . LEU A 1 78 ? 6.346 3.793 -32.422 1.00 67.75 78 LEU A N 1
ATOM 615 C CA . LEU A 1 78 ? 6.652 5.012 -33.181 1.00 67.75 78 LEU A CA 1
ATOM 616 C C . LEU A 1 78 ? 8.157 5.208 -33.433 1.00 67.75 78 LEU A C 1
ATOM 618 O O . LEU A 1 78 ? 8.552 6.085 -34.197 1.00 67.75 78 LEU A O 1
ATOM 622 N N . SER A 1 79 ? 9.017 4.395 -32.814 1.00 62.44 79 SER A N 1
ATOM 623 C CA . SER A 1 79 ? 10.466 4.409 -33.059 1.00 62.44 79 SER A CA 1
ATOM 624 C C . SER A 1 79 ? 10.880 3.721 -34.370 1.00 62.44 79 SER A C 1
ATOM 626 O O . SER A 1 79 ? 12.065 3.718 -34.699 1.00 62.44 79 SER A O 1
ATOM 628 N N . VAL A 1 80 ? 9.938 3.125 -35.109 1.00 65.75 80 VAL A N 1
ATOM 629 C CA . VAL A 1 80 ? 10.209 2.205 -36.231 1.00 65.75 80 VAL A CA 1
ATOM 630 C C . VAL A 1 80 ? 10.343 2.915 -37.597 1.00 65.75 80 VAL A C 1
ATOM 632 O O . VAL A 1 80 ? 10.343 2.267 -38.636 1.00 65.75 80 VAL A O 1
ATOM 635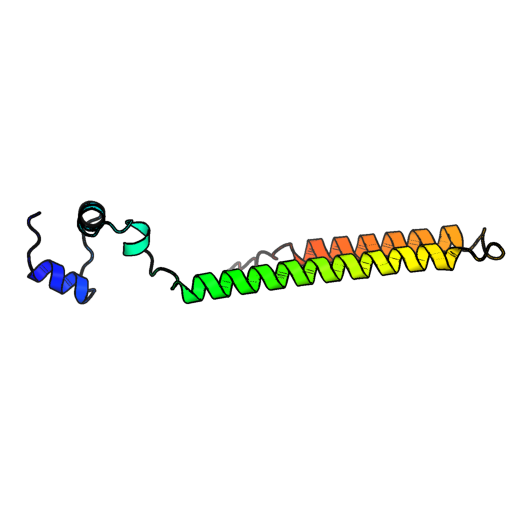 N N . ASP A 1 81 ? 10.579 4.232 -37.637 1.00 69.00 81 ASP A N 1
ATOM 636 C CA . ASP A 1 81 ? 11.059 4.901 -38.860 1.00 69.00 81 ASP A CA 1
ATOM 637 C C . ASP A 1 81 ? 12.597 4.854 -38.960 1.00 69.00 81 ASP A C 1
ATOM 639 O O . ASP A 1 81 ? 13.348 5.612 -38.340 1.00 69.00 81 ASP A O 1
ATOM 643 N N . ILE A 1 82 ? 13.071 3.920 -39.787 1.00 58.75 82 ILE A N 1
ATOM 644 C CA . ILE A 1 82 ? 14.440 3.369 -39.818 1.00 58.75 82 ILE A CA 1
ATOM 645 C C . ILE A 1 82 ? 15.493 4.358 -40.373 1.00 58.75 82 ILE A C 1
ATOM 647 O O . ILE A 1 82 ? 16.697 4.136 -40.256 1.00 58.75 82 ILE A O 1
ATOM 651 N N . ARG A 1 83 ? 15.084 5.496 -40.953 1.00 56.59 83 ARG A N 1
ATOM 652 C CA . ARG A 1 83 ? 16.001 6.445 -41.625 1.00 56.59 83 ARG A CA 1
ATOM 653 C C . ARG A 1 83 ? 16.623 7.521 -40.715 1.00 56.59 83 ARG A C 1
ATOM 655 O O . ARG A 1 83 ? 17.529 8.217 -41.156 1.00 56.59 83 ARG A O 1
ATOM 662 N N . TYR A 1 84 ? 16.227 7.607 -39.441 1.00 59.56 84 TYR A N 1
ATOM 663 C CA . TYR A 1 84 ? 16.778 8.550 -38.438 1.00 59.56 84 TYR A CA 1
ATOM 664 C C . TYR A 1 84 ? 17.668 7.877 -37.363 1.00 59.56 84 TYR A C 1
ATOM 666 O O . TYR A 1 84 ? 17.960 8.453 -36.313 1.00 59.56 84 TYR A O 1
ATOM 674 N N . PHE A 1 85 ? 18.085 6.632 -37.599 1.00 60.06 85 PHE A N 1
ATOM 675 C CA . PHE A 1 85 ? 18.310 5.648 -36.537 1.00 60.06 85 PHE A CA 1
ATOM 676 C C . PHE A 1 85 ? 19.625 5.750 -35.734 1.00 60.06 85 PHE A C 1
ATOM 678 O O . PHE A 1 85 ? 19.625 5.388 -34.566 1.00 60.06 85 PHE A O 1
ATOM 685 N N . ILE A 1 86 ? 20.749 6.250 -36.257 1.00 59.28 86 ILE A N 1
ATOM 686 C CA . ILE A 1 86 ? 22.045 5.985 -35.581 1.00 59.28 86 ILE A CA 1
ATOM 687 C C . ILE A 1 86 ? 22.429 7.040 -34.520 1.00 59.28 86 ILE A C 1
ATOM 689 O O . ILE A 1 86 ? 22.881 6.681 -33.435 1.00 5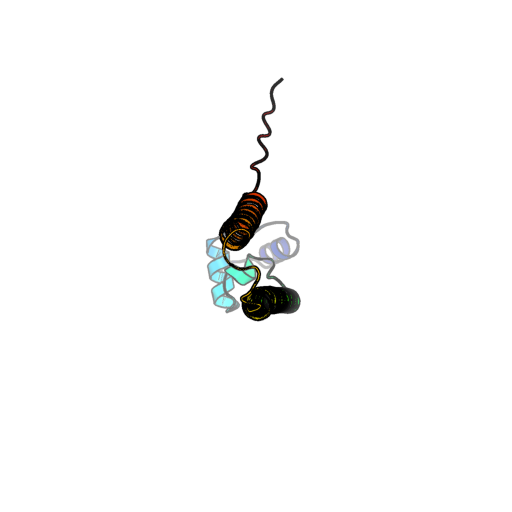9.28 86 ILE A O 1
ATOM 693 N N . GLY A 1 87 ? 22.213 8.337 -34.769 1.00 58.81 87 GLY A N 1
ATOM 694 C CA . GLY A 1 87 ? 22.680 9.404 -33.860 1.00 58.81 87 GLY A CA 1
ATOM 695 C C . GLY A 1 87 ? 21.715 9.772 -32.723 1.00 58.81 87 GLY A C 1
ATOM 696 O O . GLY A 1 87 ? 22.131 10.088 -31.611 1.00 58.81 87 GLY A O 1
ATOM 697 N N . VAL A 1 88 ? 20.406 9.709 -32.970 1.00 60.81 88 VAL A N 1
ATOM 698 C CA . VAL A 1 88 ? 19.378 10.151 -32.005 1.00 60.81 88 VAL A CA 1
ATOM 699 C C . VAL A 1 88 ? 18.955 9.019 -31.056 1.00 60.81 88 VAL A C 1
ATOM 701 O O . VAL A 1 88 ? 18.456 9.281 -29.960 1.00 60.81 88 VAL A O 1
ATOM 704 N N . TYR A 1 89 ? 19.195 7.758 -31.428 1.00 59.78 89 TYR A N 1
ATOM 705 C CA . TYR A 1 89 ? 18.789 6.580 -30.657 1.00 59.78 89 TYR A CA 1
ATOM 706 C C . TYR A 1 89 ? 19.543 6.437 -29.326 1.00 59.78 89 TYR A C 1
ATOM 708 O O . TYR A 1 89 ? 18.903 6.253 -28.290 1.00 59.78 89 TYR A O 1
ATOM 716 N N . ILE A 1 90 ? 20.870 6.640 -29.310 1.00 59.50 90 ILE A N 1
ATOM 717 C CA . ILE A 1 90 ? 21.644 6.746 -28.056 1.00 59.50 90 ILE A CA 1
ATOM 718 C C . ILE A 1 90 ? 21.110 7.923 -27.219 1.00 59.50 90 ILE A C 1
ATOM 720 O O . ILE A 1 90 ? 20.803 7.748 -26.043 1.00 59.50 90 ILE A O 1
ATOM 724 N N . GLY A 1 91 ? 20.890 9.076 -27.871 1.00 60.66 91 GLY A N 1
ATOM 725 C CA . GLY A 1 91 ? 20.295 10.319 -27.357 1.00 60.66 91 GLY A CA 1
ATOM 726 C C . GLY A 1 91 ? 19.031 10.161 -26.511 1.00 60.66 91 GLY A C 1
ATOM 727 O O . GLY A 1 91 ? 18.874 10.707 -25.417 1.00 60.66 91 GLY A O 1
ATOM 728 N N . ARG A 1 92 ? 18.067 9.450 -27.085 1.00 65.44 92 ARG A N 1
ATOM 729 C CA . ARG A 1 92 ? 16.686 9.425 -26.602 1.00 65.44 92 ARG A CA 1
ATOM 730 C C . ARG A 1 92 ? 16.467 8.357 -25.532 1.00 65.44 92 ARG A C 1
ATOM 732 O O . ARG A 1 92 ? 15.684 8.572 -24.609 1.00 65.44 92 ARG A O 1
ATOM 739 N N . ARG A 1 93 ? 17.227 7.258 -25.591 1.00 65.06 93 ARG A N 1
ATOM 740 C CA . ARG A 1 93 ? 17.179 6.168 -24.604 1.00 65.06 93 ARG A CA 1
ATOM 741 C C . ARG A 1 93 ? 17.744 6.583 -23.245 1.00 65.06 93 ARG A C 1
ATOM 743 O O . ARG A 1 93 ? 17.103 6.300 -22.237 1.00 65.06 93 ARG A O 1
ATOM 750 N N . TYR A 1 94 ? 18.860 7.321 -23.189 1.00 66.69 94 TYR A N 1
ATOM 751 C CA . TYR A 1 94 ? 19.370 7.803 -21.896 1.00 66.69 94 TYR A CA 1
ATOM 752 C C . TYR A 1 94 ? 18.445 8.851 -21.265 1.00 66.69 94 TYR A C 1
ATOM 754 O O . TYR A 1 94 ? 18.313 8.873 -20.047 1.00 66.69 94 TYR A O 1
ATOM 762 N N . LYS A 1 95 ? 17.754 9.685 -22.062 1.00 69.56 95 LYS A N 1
ATOM 763 C CA . LYS A 1 95 ? 16.777 10.651 -21.527 1.00 69.56 95 LYS A CA 1
ATOM 764 C C . LYS A 1 95 ? 15.556 9.962 -20.922 1.00 69.56 95 LYS A C 1
ATOM 766 O O . LYS A 1 95 ? 15.139 10.357 -19.840 1.00 69.56 95 LYS A O 1
ATOM 771 N N . LEU A 1 96 ? 15.017 8.926 -21.572 1.00 69.94 96 LEU A N 1
ATOM 772 C CA . LEU A 1 96 ? 13.909 8.133 -21.020 1.00 69.94 96 LEU A CA 1
ATOM 773 C C . LEU A 1 96 ? 14.330 7.377 -19.752 1.00 69.94 96 LEU A C 1
ATOM 775 O O . LEU A 1 96 ? 13.603 7.406 -18.763 1.00 69.94 96 LEU A O 1
ATOM 779 N N . LEU A 1 97 ? 15.527 6.779 -19.736 1.00 72.06 97 LEU A N 1
ATOM 780 C CA . LEU A 1 97 ? 16.068 6.113 -18.545 1.00 72.06 97 LEU A CA 1
ATOM 781 C C . LEU A 1 97 ? 16.313 7.093 -17.387 1.00 72.06 97 LEU A C 1
ATOM 783 O O . LEU A 1 97 ? 15.954 6.788 -16.253 1.00 72.06 97 LEU A O 1
ATOM 787 N N . LEU A 1 98 ? 16.856 8.284 -17.659 1.00 69.56 98 LEU A N 1
ATOM 788 C CA . LEU A 1 98 ? 17.057 9.324 -16.645 1.00 69.56 98 LEU A CA 1
ATOM 789 C C . LEU A 1 98 ? 15.736 9.878 -16.107 1.00 69.56 98 LEU A C 1
ATOM 791 O O . LEU A 1 98 ? 15.630 10.142 -14.913 1.00 69.56 98 LEU A O 1
ATOM 795 N N . LEU A 1 99 ? 14.721 10.027 -16.957 1.00 75.19 99 LEU A N 1
ATOM 796 C CA . LEU A 1 99 ? 13.412 10.527 -16.546 1.00 75.19 99 LEU A CA 1
ATOM 797 C C . LEU A 1 99 ? 12.671 9.491 -15.691 1.00 75.19 99 LEU A C 1
ATOM 799 O O . LEU A 1 99 ? 12.139 9.840 -14.640 1.00 75.19 99 LEU A O 1
ATOM 803 N N . VAL A 1 100 ? 12.701 8.209 -16.071 1.00 78.31 100 VAL A N 1
ATOM 804 C CA . VAL A 1 100 ? 12.129 7.125 -15.253 1.00 78.31 1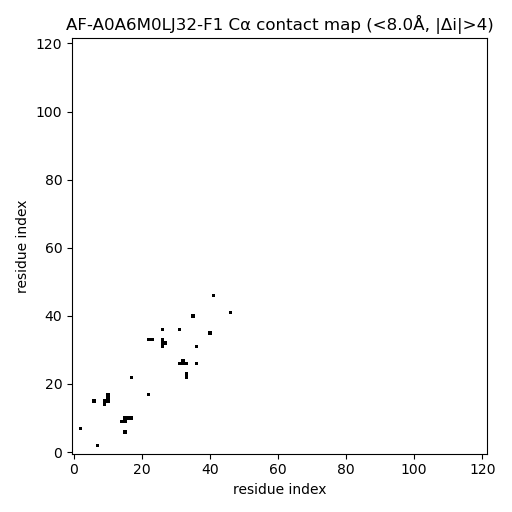00 VAL A CA 1
ATOM 805 C C . VAL A 1 100 ? 12.879 6.988 -13.925 1.00 78.31 100 VAL A C 1
ATOM 807 O O . VAL A 1 100 ? 12.239 6.906 -12.878 1.00 78.31 100 VAL A O 1
ATOM 810 N N . ALA A 1 101 ? 14.214 7.047 -13.931 1.00 78.06 101 ALA A N 1
ATOM 811 C CA . ALA A 1 101 ? 15.010 7.048 -12.704 1.00 78.06 101 ALA A CA 1
ATOM 812 C C . ALA A 1 101 ? 14.671 8.246 -11.794 1.00 78.06 101 ALA A C 1
ATOM 814 O O . ALA A 1 101 ? 14.498 8.068 -10.590 1.00 78.06 101 ALA A O 1
ATOM 815 N N . TYR A 1 102 ? 14.492 9.445 -12.359 1.00 80.88 102 TYR A N 1
ATOM 816 C CA . TYR A 1 102 ? 14.077 10.641 -11.619 1.00 80.88 102 TYR A CA 1
ATOM 817 C C . TYR A 1 102 ? 12.687 10.485 -10.983 1.00 80.88 102 TYR A C 1
ATOM 819 O O . TYR A 1 102 ? 12.502 10.816 -9.811 1.00 80.88 102 TYR A O 1
ATOM 827 N N . LEU A 1 103 ? 11.721 9.918 -11.713 1.00 81.88 103 LEU A N 1
ATOM 828 C CA . LEU A 1 103 ? 10.375 9.662 -11.191 1.00 81.88 103 LEU A CA 1
ATOM 829 C C . LEU A 1 103 ? 10.370 8.620 -10.067 1.00 81.88 103 LEU A C 1
ATOM 831 O O . LEU A 1 103 ? 9.648 8.788 -9.084 1.00 81.88 103 LEU A O 1
ATOM 835 N N . VAL A 1 104 ? 11.201 7.580 -10.166 1.00 81.06 104 VAL A N 1
ATOM 836 C CA . VAL A 1 104 ? 11.364 6.584 -9.097 1.00 81.06 104 VAL A CA 1
ATOM 837 C C . VAL A 1 104 ? 11.983 7.223 -7.855 1.00 81.06 104 VAL A C 1
ATOM 839 O O . VAL A 1 104 ? 11.490 7.008 -6.750 1.00 81.06 104 VAL A O 1
ATOM 842 N N . VAL A 1 105 ? 13.008 8.062 -8.015 1.00 79.38 105 VAL A N 1
ATOM 843 C CA . VAL A 1 105 ? 13.637 8.778 -6.893 1.00 79.38 105 VAL A CA 1
ATOM 844 C C . VAL A 1 105 ? 12.649 9.736 -6.220 1.00 79.38 105 VAL A C 1
ATOM 846 O O . VAL A 1 105 ? 12.544 9.730 -4.995 1.00 79.38 105 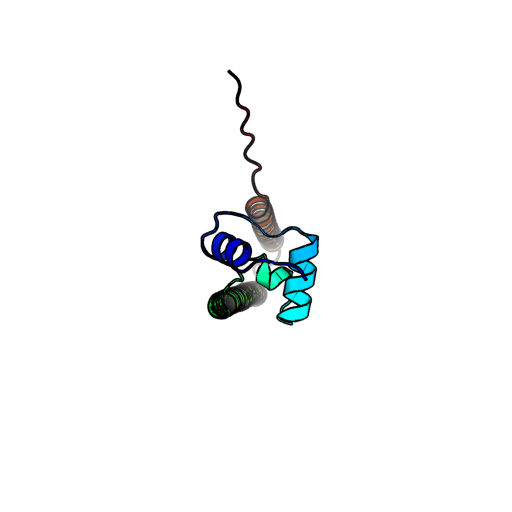VAL A O 1
ATOM 849 N N . LEU A 1 106 ? 11.860 10.497 -6.984 1.00 78.31 106 LEU A N 1
ATOM 850 C CA . LEU A 1 106 ? 10.800 11.342 -6.423 1.00 78.31 106 LEU A CA 1
ATOM 851 C C . LEU A 1 106 ? 9.739 10.528 -5.682 1.00 78.31 106 LEU A C 1
ATOM 853 O O . LEU A 1 106 ? 9.295 10.935 -4.612 1.00 78.31 106 LEU A O 1
ATOM 857 N N . PHE A 1 107 ? 9.351 9.373 -6.219 1.00 84.12 107 PHE A N 1
ATOM 858 C CA . PHE A 1 107 ? 8.397 8.488 -5.562 1.00 84.12 107 PHE A CA 1
ATOM 859 C C . PHE A 1 107 ? 8.944 7.932 -4.239 1.00 84.12 107 PHE A C 1
ATOM 861 O O . PHE A 1 107 ? 8.214 7.870 -3.249 1.00 84.12 107 PHE A O 1
ATOM 868 N N . VAL A 1 108 ? 10.235 7.585 -4.192 1.00 77.56 108 VAL A N 1
ATOM 869 C CA . VAL A 1 108 ? 10.928 7.149 -2.969 1.00 77.56 108 VAL A CA 1
ATOM 870 C C . VAL A 1 108 ? 10.990 8.280 -1.941 1.00 77.56 108 VAL A C 1
ATOM 872 O O . VAL A 1 108 ? 10.672 8.048 -0.776 1.00 77.56 108 VAL A O 1
ATOM 875 N N . ILE A 1 109 ? 11.309 9.508 -2.361 1.00 76.31 109 ILE A N 1
ATOM 876 C CA . ILE A 1 109 ? 11.319 10.688 -1.481 1.00 76.31 109 ILE A CA 1
ATOM 877 C C . ILE A 1 109 ? 9.911 10.986 -0.953 1.00 76.31 109 ILE A C 1
ATOM 879 O O . ILE A 1 109 ? 9.736 11.201 0.241 1.00 76.31 109 ILE A O 1
ATOM 883 N N . ALA A 1 110 ? 8.890 10.936 -1.809 1.00 73.88 110 ALA A N 1
ATOM 884 C CA . ALA A 1 110 ? 7.502 11.174 -1.420 1.00 73.88 110 ALA A CA 1
ATOM 885 C C . ALA A 1 110 ? 6.954 10.099 -0.462 1.00 73.88 110 ALA A C 1
ATOM 887 O O . ALA A 1 110 ? 6.020 10.360 0.297 1.00 73.88 110 ALA A O 1
ATOM 888 N N . ARG A 1 111 ? 7.523 8.886 -0.489 1.00 73.88 111 ARG A N 1
ATOM 889 C CA . ARG A 1 111 ? 7.192 7.790 0.433 1.00 73.88 111 ARG A CA 1
ATOM 890 C C . ARG A 1 111 ? 8.031 7.786 1.708 1.00 73.88 111 ARG A C 1
ATOM 892 O O . ARG A 1 111 ? 7.629 7.106 2.648 1.00 73.88 111 ARG A O 1
ATOM 899 N N . TYR A 1 112 ? 9.142 8.520 1.766 1.00 70.94 112 TYR A N 1
ATOM 900 C CA . TYR A 1 112 ? 9.931 8.678 2.985 1.00 70.94 112 TYR A CA 1
ATOM 901 C C . TYR A 1 112 ? 9.291 9.771 3.857 1.00 70.94 112 TYR A C 1
ATOM 903 O O . TYR A 1 112 ? 9.354 10.950 3.506 1.00 70.94 112 TYR A O 1
ATOM 911 N N . PRO A 1 113 ? 8.650 9.433 4.993 1.00 56.94 113 PRO A N 1
ATOM 912 C CA . PRO A 1 113 ? 8.109 10.449 5.880 1.00 56.94 113 PRO A CA 1
ATOM 913 C C . PRO A 1 113 ? 9.281 11.237 6.468 1.00 56.94 113 PRO A C 1
ATOM 915 O O . PRO A 1 113 ? 10.099 10.695 7.213 1.00 56.94 113 PRO A O 1
ATOM 918 N N . ILE A 1 114 ? 9.375 12.521 6.122 1.00 58.44 114 ILE A N 1
ATOM 919 C CA . ILE A 1 114 ? 10.332 13.445 6.731 1.00 58.44 114 ILE A CA 1
ATOM 920 C C . ILE A 1 114 ? 10.017 13.484 8.230 1.00 58.44 114 ILE A C 1
ATOM 922 O O . ILE A 1 114 ? 9.049 14.110 8.666 1.00 58.44 114 ILE A O 1
ATOM 926 N N . LYS A 1 115 ? 10.815 12.766 9.029 1.00 50.97 115 LYS A N 1
ATOM 927 C CA . LYS A 1 115 ? 10.771 12.809 10.490 1.00 50.97 115 LYS A CA 1
ATOM 928 C C . LYS A 1 115 ? 11.033 14.255 10.897 1.00 50.97 115 LYS A C 1
ATOM 930 O O . LYS A 1 115 ? 12.156 14.741 10.797 1.00 50.97 115 LYS A O 1
ATOM 935 N N . LYS A 1 116 ? 9.977 14.951 11.321 1.00 51.19 116 LYS A N 1
ATOM 936 C CA . LYS A 1 116 ? 10.052 16.311 11.851 1.00 51.19 116 LYS A CA 1
ATOM 937 C C . LYS A 1 116 ? 10.922 16.270 13.108 1.00 51.19 116 LYS A C 1
ATOM 939 O O . LYS A 1 116 ? 10.465 15.878 14.178 1.00 51.19 116 LYS A O 1
ATOM 944 N N . SER A 1 117 ? 12.193 16.630 12.957 1.00 46.75 117 SER A N 1
ATOM 945 C CA . SER A 1 117 ? 13.096 16.936 14.061 1.00 46.75 117 SER A CA 1
ATOM 946 C C . SER A 1 117 ? 12.611 18.223 14.734 1.00 46.75 117 SER A C 1
ATOM 948 O O . SER A 1 117 ? 13.105 19.311 14.458 1.00 46.75 117 SER A O 1
ATOM 950 N N . ASN A 1 118 ? 11.606 18.098 15.602 1.00 50.31 118 ASN A N 1
ATOM 951 C CA . ASN A 1 118 ? 11.371 19.062 16.667 1.00 50.31 118 ASN A CA 1
ATOM 952 C C . ASN A 1 118 ? 12.427 18.824 17.757 1.00 50.31 118 ASN A C 1
ATOM 954 O O . ASN A 1 118 ? 12.300 17.898 18.554 1.00 50.31 118 ASN A O 1
ATOM 958 N N . LYS A 1 119 ? 13.434 19.692 17.800 1.00 48.53 119 LYS A N 1
ATOM 959 C CA . LYS A 1 119 ? 14.215 20.026 18.998 1.00 48.53 119 LYS A CA 1
ATOM 960 C C . LYS A 1 119 ? 14.012 21.543 19.138 1.00 48.53 119 LYS A C 1
ATOM 962 O O . LYS A 1 119 ? 14.458 22.271 18.265 1.00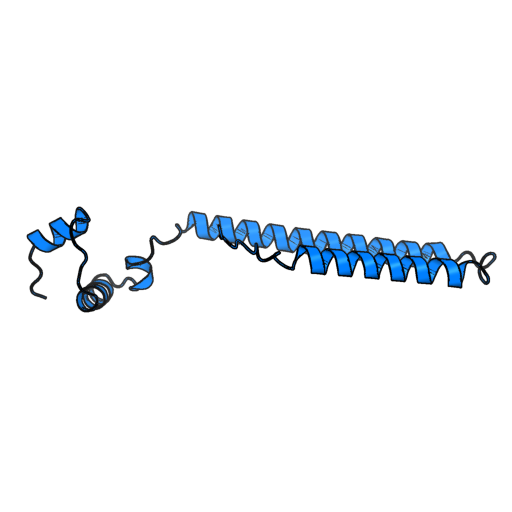 48.53 119 LYS A O 1
ATOM 967 N N . LYS A 1 120 ? 13.035 22.054 19.904 1.00 53.81 120 LYS A N 1
ATOM 968 C CA . LYS A 1 120 ? 13.043 22.257 21.370 1.00 53.81 120 LYS A CA 1
ATOM 969 C C . LYS A 1 120 ? 14.452 22.455 21.925 1.00 53.81 120 LYS A C 1
ATOM 971 O O . LYS A 1 120 ? 15.113 21.458 22.154 1.00 53.81 120 LYS A O 1
ATOM 976 N N . GLU A 1 121 ? 14.832 23.716 22.127 1.00 47.78 121 GLU A N 1
ATOM 977 C CA . GLU A 1 121 ? 15.902 24.283 22.985 1.00 47.78 121 GLU A CA 1
ATOM 978 C C . GLU A 1 121 ? 16.372 25.565 22.276 1.00 47.78 121 GLU A C 1
ATOM 980 O O . GLU A 1 121 ? 16.710 25.494 21.100 1.00 47.78 121 GLU A O 1
ATOM 985 N N . SER A 1 122 ? 16.395 26.764 22.845 1.00 44.09 122 SER A N 1
ATOM 986 C CA . SER A 1 122 ? 16.072 27.303 24.170 1.00 44.09 122 SER A CA 1
ATOM 987 C C . SER A 1 122 ? 15.883 28.807 23.989 1.00 44.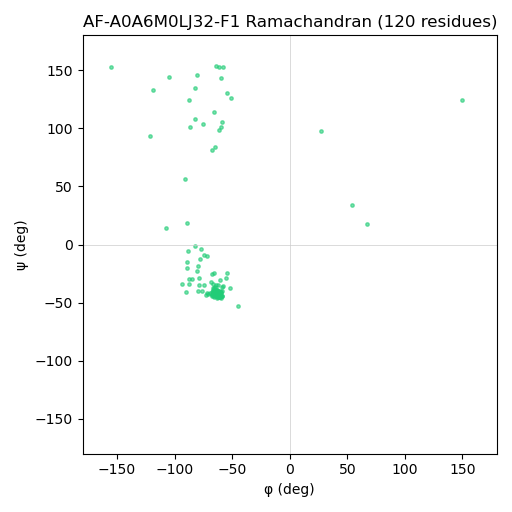09 122 SER A C 1
ATOM 989 O O . SER A 1 122 ? 16.682 29.361 23.198 1.00 44.09 122 SER A O 1
#